Protein AF-A0AAQ4PHY2-F1 (afdb_monomer_lite)

Radius of gyration: 13.37 Å; chains: 1; bounding box: 36×26×28 Å

Organism: NCBI:txid481459

Sequence (77 aa):
VMLPAPAVFHFPWEVNSGEVQEGESVRVFGRLVCYQPEESRATLSAQHASKEHRVAVHTLFVEPFNPIIGQTDVSKH

InterPro domains:
  IPR012340 Nucleic acid-binding, OB-fold [G3DSA:2.40.50.140] (2-73)
  IPR029146 CST complex subunit Ten1, animal and plant type [PF15490] (4-71)
  IPR029146 CST complex subunit Ten1, animal and plant type [PTHR33905] (2-68)

pLDDT: mean 89.97, std 13.8, range [38.38, 98.19]

Foldseek 3Di:
DDDDDDADEDELVCVVVCVDDPPGRHDYFFAFADADVVQQKTKGWDDDPPDIGIDIDRNVPVPPDDDDHGDGDPPDD

Structure (mmCIF, N/CA/C/O backbone):
data_AF-A0AAQ4PHY2-F1
#
_entry.id   AF-A0AAQ4PHY2-F1
#
loop_
_atom_site.group_PDB
_atom_site.id
_atom_site.type_symbol
_atom_site.label_atom_id
_atom_site.label_alt_id
_atom_site.label_comp_id
_atom_site.label_asym_id
_atom_site.label_entity_id
_atom_site.label_seq_id
_atom_site.pdbx_PDB_ins_code
_atom_site.Cartn_x
_atom_site.Cartn_y
_atom_site.Cartn_z
_atom_site.occupancy
_atom_site.B_iso_or_equiv
_atom_site.auth_seq_id
_atom_site.auth_comp_id
_atom_site.auth_asym_id
_atom_site.auth_atom_id
_atom_site.pdbx_PDB_model_num
ATOM 1 N N . VAL A 1 1 ? -20.312 -17.283 -13.613 1.00 53.22 1 VAL A N 1
ATOM 2 C CA . VAL A 1 1 ? -19.587 -16.347 -12.719 1.00 53.22 1 VAL A CA 1
ATOM 3 C C . VAL A 1 1 ? -18.354 -15.868 -13.465 1.00 53.22 1 VAL A C 1
ATOM 5 O O . VAL A 1 1 ? -17.698 -16.709 -14.066 1.00 53.22 1 VAL A O 1
ATOM 8 N N . MET A 1 2 ? -18.090 -14.561 -13.503 1.00 85.19 2 MET A N 1
ATOM 9 C CA . MET A 1 2 ? -16.886 -13.997 -14.129 1.00 85.19 2 MET A CA 1
ATOM 10 C C . MET A 1 2 ? -15.778 -13.931 -13.072 1.00 85.19 2 MET A C 1
ATOM 12 O O . MET A 1 2 ? -16.050 -13.536 -11.940 1.00 85.19 2 MET A O 1
ATOM 16 N N . LEU A 1 3 ? -14.568 -14.372 -13.413 1.00 88.44 3 LEU A N 1
ATOM 17 C CA . LEU A 1 3 ? -13.402 -14.229 -12.538 1.00 88.44 3 LEU A CA 1
ATOM 18 C C . LEU A 1 3 ? -12.878 -12.784 -12.614 1.00 88.44 3 LEU A C 1
ATOM 20 O O . LEU A 1 3 ? -13.035 -12.152 -13.663 1.00 88.44 3 LEU A O 1
ATOM 24 N N . PRO A 1 4 ? -12.274 -12.250 -11.538 1.00 87.06 4 PRO A N 1
ATOM 25 C CA . PRO A 1 4 ? -11.640 -10.937 -11.589 1.00 87.06 4 PRO A CA 1
ATOM 26 C C . PRO A 1 4 ? -10.464 -10.936 -12.574 1.00 87.06 4 PRO A C 1
ATOM 28 O O . PRO A 1 4 ? -9.870 -11.982 -12.855 1.00 87.06 4 PRO A O 1
ATOM 31 N N . ALA A 1 5 ? -10.116 -9.752 -13.079 1.00 91.31 5 ALA A N 1
ATOM 32 C CA . ALA A 1 5 ? -8.916 -9.576 -13.887 1.00 91.31 5 ALA A CA 1
ATOM 33 C C . ALA A 1 5 ? -7.665 -9.996 -13.086 1.00 91.31 5 ALA A C 1
ATOM 35 O O . ALA A 1 5 ? -7.623 -9.817 -11.863 1.00 91.31 5 ALA A 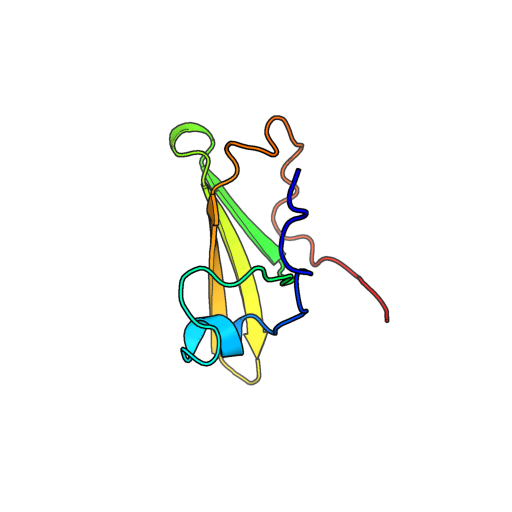O 1
ATOM 36 N N . PRO A 1 6 ? -6.640 -10.573 -13.739 1.00 91.69 6 PRO A N 1
ATOM 37 C CA . PRO A 1 6 ? -5.396 -10.892 -13.059 1.00 91.69 6 PRO A CA 1
ATOM 38 C C . PRO A 1 6 ? -4.754 -9.608 -12.536 1.00 91.69 6 PRO A C 1
ATOM 40 O O . PRO A 1 6 ? -4.632 -8.624 -13.260 1.00 91.69 6 PRO A O 1
ATOM 43 N N . ALA A 1 7 ? -4.327 -9.633 -11.278 1.00 91.81 7 ALA A N 1
ATOM 44 C CA . ALA A 1 7 ? -3.660 -8.495 -10.674 1.00 91.81 7 ALA A CA 1
ATOM 45 C C . ALA A 1 7 ? -2.192 -8.439 -11.135 1.00 91.81 7 ALA A C 1
ATOM 47 O O . ALA A 1 7 ? -1.372 -9.257 -10.697 1.00 91.81 7 ALA A O 1
ATOM 48 N N . VAL A 1 8 ? -1.889 -7.511 -12.047 1.00 94.50 8 VAL A N 1
ATOM 49 C CA . VAL A 1 8 ? -0.548 -7.314 -12.623 1.00 94.50 8 VAL A CA 1
ATOM 50 C C . VAL A 1 8 ? 0.342 -6.605 -11.608 1.00 94.50 8 VAL A C 1
ATOM 52 O O . VAL A 1 8 ? -0.121 -5.765 -10.837 1.00 94.50 8 VAL A O 1
ATOM 55 N N . PHE A 1 9 ? 1.615 -6.991 -11.554 1.00 95.88 9 PHE A N 1
ATOM 56 C CA . PHE A 1 9 ? 2.564 -6.368 -10.643 1.00 95.88 9 PHE A CA 1
ATOM 57 C C . PHE A 1 9 ? 3.034 -5.022 -11.192 1.00 95.88 9 PHE A C 1
ATOM 59 O O . PHE A 1 9 ? 3.503 -4.960 -12.325 1.00 95.88 9 PHE A O 1
ATOM 66 N N . HIS A 1 10 ? 2.956 -3.991 -10.355 1.00 95.12 10 HIS A N 1
ATOM 67 C CA . HIS A 1 10 ? 3.421 -2.642 -10.644 1.00 95.12 10 HIS A CA 1
ATOM 68 C C . HIS A 1 10 ? 4.280 -2.113 -9.502 1.00 95.12 10 HIS A C 1
ATOM 70 O O . HIS A 1 10 ? 4.087 -2.442 -8.324 1.00 95.12 10 HIS A O 1
ATOM 76 N N . PHE A 1 11 ? 5.220 -1.242 -9.843 1.00 95.75 11 PHE A N 1
ATOM 77 C CA . PHE A 1 11 ? 5.981 -0.509 -8.852 1.00 95.75 11 PHE A CA 1
ATOM 78 C C . PHE A 1 11 ? 5.147 0.641 -8.256 1.00 95.75 11 PHE A C 1
ATOM 80 O O . PHE A 1 11 ? 4.358 1.280 -8.956 1.00 95.75 11 PHE A O 1
ATOM 87 N N . PRO A 1 12 ? 5.350 1.003 -6.975 1.00 95.62 12 PRO A N 1
ATOM 88 C CA . PRO A 1 12 ? 4.603 2.093 -6.337 1.00 95.62 12 PRO A CA 1
ATOM 89 C C . PRO A 1 12 ? 4.722 3.464 -7.018 1.00 95.62 12 PRO A C 1
ATOM 91 O O . PRO A 1 12 ? 3.873 4.330 -6.807 1.00 95.62 12 PRO A O 1
ATOM 94 N N . TRP A 1 13 ? 5.775 3.7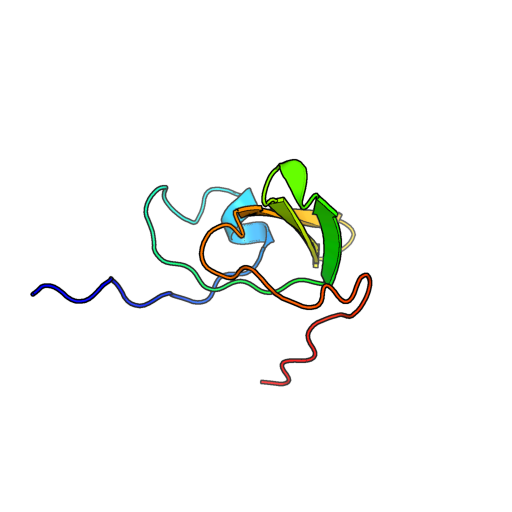11 -7.799 1.00 95.38 13 TRP A N 1
ATOM 95 C CA . TRP A 1 13 ? 5.916 4.952 -8.563 1.00 95.38 13 TRP A CA 1
ATOM 96 C C . TRP A 1 13 ? 5.103 4.965 -9.857 1.00 95.38 13 TRP A C 1
ATOM 98 O O . TRP A 1 13 ? 4.658 6.044 -10.224 1.00 95.38 13 TRP A O 1
ATOM 108 N N . GLU A 1 14 ? 4.849 3.812 -10.479 1.00 95.00 14 GLU A N 1
ATOM 109 C CA . GLU A 1 14 ? 4.015 3.678 -11.689 1.00 95.00 14 GLU A CA 1
ATOM 110 C C . GLU A 1 14 ? 2.540 3.956 -11.360 1.00 95.00 14 GLU A C 1
ATOM 112 O O . GLU A 1 14 ? 1.835 4.667 -12.074 1.00 95.00 14 GLU A O 1
ATOM 117 N N . VAL A 1 15 ? 2.089 3.492 -10.188 1.00 93.44 15 VAL A N 1
ATOM 118 C CA . VAL A 1 15 ? 0.753 3.825 -9.662 1.00 93.44 15 VAL A CA 1
ATOM 119 C C . VAL A 1 15 ? 0.622 5.331 -9.413 1.00 93.44 15 VAL A C 1
AT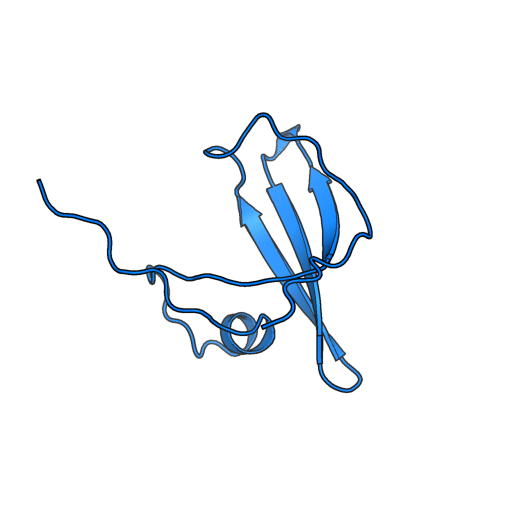OM 121 O O . VAL A 1 15 ? -0.408 5.932 -9.697 1.00 93.44 15 VAL A O 1
ATOM 124 N N . ASN A 1 16 ? 1.680 5.962 -8.899 1.00 91.25 16 ASN A N 1
ATOM 125 C CA . ASN A 1 16 ? 1.685 7.393 -8.591 1.00 91.25 16 ASN A CA 1
ATOM 126 C C . ASN A 1 16 ? 1.873 8.295 -9.823 1.00 91.25 16 ASN A C 1
ATOM 128 O O . ASN A 1 16 ? 1.497 9.465 -9.763 1.00 91.25 16 ASN A O 1
ATOM 132 N N . SER A 1 17 ? 2.489 7.804 -10.904 1.00 91.69 17 SER A N 1
ATOM 133 C CA . SER A 1 17 ? 2.685 8.559 -12.150 1.00 91.69 17 SER A CA 1
ATOM 134 C C . SER A 1 17 ? 1.454 8.540 -13.062 1.00 91.69 17 SER A C 1
ATOM 136 O O . SER A 1 17 ? 1.403 9.325 -14.007 1.00 91.69 17 SER A O 1
ATOM 138 N N . GLY A 1 18 ? 0.455 7.701 -12.759 1.00 88.88 18 GLY A N 1
ATOM 139 C CA . GLY A 1 18 ? -0.750 7.526 -13.573 1.00 88.88 18 GLY A CA 1
ATOM 140 C C . GLY A 1 18 ? -0.578 6.530 -14.722 1.00 88.88 18 GLY A C 1
ATOM 141 O O . GLY A 1 18 ? -1.374 6.540 -15.655 1.00 88.88 18 GLY A O 1
ATOM 142 N N . GLU A 1 19 ? 0.455 5.682 -14.673 1.00 91.06 19 GLU A N 1
ATOM 143 C CA . GLU A 1 19 ? 0.646 4.594 -15.644 1.00 91.06 19 GLU A CA 1
ATOM 144 C C . GLU A 1 19 ? -0.371 3.460 -15.455 1.00 91.06 19 GLU A C 1
ATOM 146 O O . GLU A 1 19 ? -0.677 2.749 -16.409 1.00 91.06 19 GLU A O 1
ATOM 151 N N . VAL A 1 20 ? -0.919 3.324 -14.244 1.00 92.62 20 VAL A N 1
ATOM 152 C CA . VAL A 1 20 ? -2.021 2.410 -13.914 1.00 92.62 20 VAL A CA 1
ATOM 153 C C . VAL A 1 20 ? -3.350 3.151 -14.028 1.00 92.62 20 VAL A C 1
ATOM 155 O O . VAL A 1 20 ? -3.516 4.227 -13.444 1.00 92.62 20 VAL A O 1
ATOM 158 N N . GLN A 1 21 ? -4.310 2.569 -14.748 1.00 92.88 21 GLN A N 1
ATOM 159 C CA . GLN A 1 21 ? -5.636 3.163 -14.914 1.00 92.88 21 GLN A CA 1
ATOM 160 C C . GLN A 1 21 ? -6.541 2.870 -13.712 1.00 92.88 21 GLN A C 1
ATOM 162 O O . GLN A 1 21 ? -6.451 1.831 -13.055 1.00 92.88 21 GLN A O 1
ATOM 167 N N . GLU A 1 22 ? -7.464 3.788 -13.427 1.00 92.62 22 GLU A N 1
ATOM 168 C CA . GLU A 1 22 ? -8.471 3.566 -12.392 1.00 92.62 22 GLU A CA 1
ATOM 169 C C . GLU A 1 22 ? -9.336 2.338 -12.728 1.00 92.62 22 GLU A C 1
ATOM 171 O O . GLU A 1 22 ? -9.806 2.174 -13.853 1.00 92.62 22 GLU A O 1
ATOM 176 N N . GLY A 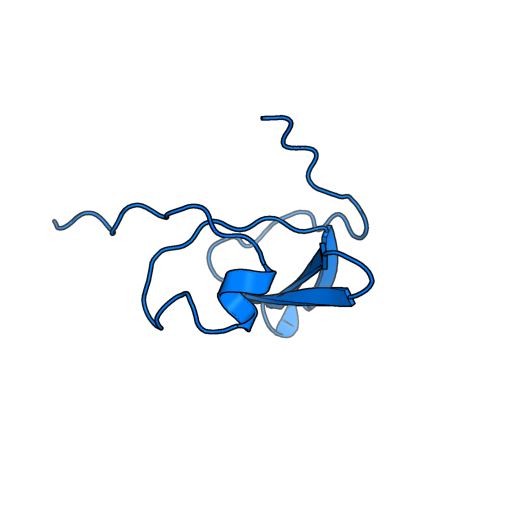1 23 ? -9.552 1.472 -11.735 1.00 92.12 23 GLY A N 1
ATOM 177 C CA . GLY A 1 23 ? -10.322 0.233 -11.883 1.00 92.12 23 GLY A CA 1
ATOM 178 C C . GLY A 1 23 ? -9.493 -0.995 -12.271 1.00 92.12 23 GLY A C 1
ATOM 179 O O . GLY A 1 23 ? -10.028 -2.107 -12.262 1.00 92.12 23 GLY A O 1
ATOM 180 N N . GLU A 1 24 ? -8.198 -0.840 -12.559 1.00 92.94 24 GLU A N 1
ATOM 181 C CA . GLU A 1 24 ? -7.314 -1.976 -12.819 1.00 92.94 24 GLU A CA 1
ATOM 182 C C . GLU A 1 24 ? -7.024 -2.793 -11.552 1.00 92.94 24 GLU A C 1
ATOM 184 O O . GLU A 1 24 ? -6.902 -2.279 -10.438 1.00 92.94 24 GLU A O 1
ATOM 189 N N . SER A 1 25 ? -6.899 -4.111 -11.727 1.00 93.94 25 SER A N 1
ATOM 190 C CA . SER A 1 25 ? -6.435 -5.003 -10.664 1.00 93.94 25 SER A CA 1
ATOM 191 C C . SER A 1 25 ? -4.911 -4.979 -10.621 1.00 93.94 25 SER A C 1
ATOM 193 O O . SER A 1 25 ? -4.261 -5.351 -11.597 1.00 93.94 25 SER A O 1
ATOM 195 N N . VAL A 1 26 ? -4.338 -4.595 -9.480 1.00 94.88 26 VAL A N 1
ATOM 196 C CA . VAL A 1 26 ? -2.884 -4.447 -9.322 1.00 94.88 26 VAL A CA 1
ATOM 197 C C . VAL A 1 26 ? -2.336 -5.203 -8.120 1.00 94.88 26 VAL A C 1
ATOM 199 O O . VAL A 1 26 ? -3.016 -5.412 -7.115 1.00 94.88 26 VAL A O 1
ATOM 202 N N . ARG A 1 27 ? -1.067 -5.597 -8.220 1.00 96.19 27 ARG A N 1
ATOM 203 C CA . ARG A 1 27 ? -0.220 -6.008 -7.100 1.00 96.19 27 ARG A CA 1
ATOM 204 C C . ARG A 1 27 ? 0.904 -5.001 -6.966 1.00 96.19 27 ARG A C 1
ATOM 206 O O . ARG A 1 27 ? 1.568 -4.678 -7.941 1.00 96.19 27 ARG A O 1
ATOM 213 N N . VAL A 1 28 ? 1.129 -4.542 -5.747 1.00 95.31 28 VAL A N 1
ATOM 214 C CA . VAL A 1 28 ? 2.216 -3.624 -5.404 1.00 95.31 28 VAL A CA 1
ATOM 215 C C . VAL A 1 28 ? 2.903 -4.120 -4.141 1.00 95.31 28 VAL A C 1
ATOM 217 O O . VAL A 1 28 ? 2.372 -4.973 -3.430 1.00 95.31 28 VAL A O 1
ATOM 220 N N . PHE A 1 29 ? 4.068 -3.561 -3.839 1.00 94.38 29 PHE A N 1
ATOM 221 C CA . PHE A 1 29 ? 4.795 -3.809 -2.599 1.00 94.38 29 PHE A CA 1
ATOM 222 C C . PHE A 1 29 ? 5.085 -2.493 -1.882 1.00 94.38 29 PHE A C 1
ATOM 224 O O . PHE A 1 29 ? 5.038 -1.412 -2.467 1.00 94.38 29 PHE A O 1
ATOM 231 N N . GLY A 1 30 ? 5.442 -2.582 -0.609 1.00 94.50 30 GLY A N 1
ATOM 232 C CA . GLY A 1 30 ? 5.962 -1.444 0.127 1.00 94.50 30 GLY A CA 1
ATOM 233 C C . GLY A 1 30 ? 6.114 -1.750 1.605 1.00 94.50 30 GLY A C 1
ATOM 234 O O . GLY A 1 30 ? 5.562 -2.715 2.126 1.00 94.50 30 GLY A O 1
ATOM 235 N N . ARG A 1 31 ? 6.875 -0.901 2.287 1.00 95.62 31 ARG A N 1
ATOM 236 C CA . ARG A 1 31 ? 6.979 -0.900 3.742 1.00 95.62 31 ARG A CA 1
ATOM 237 C C . ARG A 1 31 ? 5.709 -0.290 4.316 1.00 95.62 31 ARG A C 1
ATOM 239 O O . ARG A 1 31 ? 5.348 0.824 3.937 1.00 95.62 31 ARG A O 1
ATOM 246 N N . LEU A 1 32 ? 5.057 -0.973 5.250 1.00 96.31 32 LEU A N 1
ATOM 247 C CA . LEU A 1 32 ? 3.919 -0.397 5.961 1.00 96.31 32 LEU A CA 1
ATOM 248 C C . LEU A 1 32 ? 4.405 0.749 6.860 1.00 96.31 32 LEU A C 1
ATOM 250 O O . LEU A 1 32 ? 5.201 0.533 7.774 1.00 96.31 32 LEU A O 1
ATOM 254 N N . VAL A 1 33 ? 3.958 1.975 6.585 1.00 96.25 33 VAL A N 1
ATOM 255 C CA . VAL A 1 33 ? 4.364 3.181 7.332 1.00 96.25 33 VAL A CA 1
ATOM 256 C C . VAL A 1 33 ? 3.366 3.513 8.432 1.00 96.25 33 VAL A C 1
ATOM 258 O O . VAL A 1 33 ? 3.761 3.900 9.528 1.00 96.25 33 VAL A O 1
ATOM 261 N N . CYS A 1 34 ? 2.075 3.363 8.151 1.00 95.81 34 CYS A N 1
ATOM 262 C CA . CYS A 1 34 ? 1.023 3.515 9.144 1.00 95.81 34 CYS A CA 1
ATOM 263 C C . CYS A 1 34 ? -0.212 2.699 8.760 1.00 95.81 34 CYS A C 1
ATOM 265 O O . CYS A 1 34 ? -0.440 2.399 7.585 1.00 95.81 34 CYS A O 1
ATOM 267 N N . TYR A 1 35 ? -1.011 2.379 9.771 1.00 97.50 35 TYR A N 1
ATOM 268 C CA . TYR A 1 35 ? -2.327 1.777 9.634 1.00 97.50 35 TYR A CA 1
ATOM 269 C C . TYR A 1 35 ? -3.290 2.496 10.581 1.00 97.50 35 TYR A C 1
ATOM 271 O O . TYR A 1 35 ? -2.962 2.700 11.748 1.00 97.50 35 TYR A O 1
ATOM 279 N N . GLN A 1 36 ? -4.436 2.921 10.054 1.00 97.38 36 GLN A N 1
ATOM 280 C CA . GLN A 1 36 ? -5.506 3.614 10.768 1.00 97.38 36 GLN A CA 1
ATOM 281 C C . GLN A 1 36 ? -6.739 2.698 10.761 1.00 97.38 36 GLN A C 1
ATOM 283 O O . GLN A 1 36 ? -7.467 2.694 9.766 1.00 97.38 36 GLN A O 1
ATOM 288 N N . PRO A 1 37 ? -6.959 1.900 11.827 1.00 96.00 37 PRO A N 1
ATOM 289 C CA . PRO A 1 37 ? -8.048 0.924 11.873 1.00 96.00 37 PRO A CA 1
ATOM 290 C C . PRO A 1 37 ? -9.432 1.559 11.715 1.00 96.00 37 PRO A C 1
ATOM 292 O O . PRO A 1 37 ? -10.265 1.021 11.002 1.00 96.00 37 PRO A O 1
ATOM 295 N N . GLU A 1 38 ? -9.648 2.737 12.307 1.00 97.12 38 GLU A N 1
ATOM 296 C CA . GLU A 1 38 ? -10.934 3.453 12.244 1.00 97.12 38 GLU A CA 1
ATOM 297 C C . GLU A 1 38 ? -11.318 3.893 10.819 1.00 97.12 38 GLU A C 1
ATOM 299 O O . GLU A 1 38 ? -12.487 4.124 10.528 1.00 97.12 38 GLU A O 1
ATOM 304 N N . GLU A 1 39 ? -10.333 4.009 9.921 1.00 97.94 39 GLU A N 1
ATOM 305 C CA . GLU A 1 39 ? -10.536 4.345 8.506 1.00 97.94 39 GLU A CA 1
ATOM 306 C C . GLU A 1 39 ? -10.411 3.120 7.587 1.00 97.94 39 GLU A C 1
ATOM 308 O O . GLU A 1 39 ? -10.521 3.260 6.365 1.00 97.94 39 GLU A O 1
ATOM 313 N N . SER A 1 40 ? -10.100 1.944 8.148 1.00 98.12 40 SER A N 1
ATOM 314 C CA . SER A 1 40 ? -9.655 0.761 7.407 1.00 98.12 40 SER A CA 1
ATOM 315 C C . SER A 1 40 ? -8.655 1.141 6.310 1.00 98.12 40 SER A C 1
ATOM 317 O O . SER A 1 40 ? -8.859 0.870 5.120 1.00 98.12 40 SER A O 1
ATOM 319 N N . ARG A 1 41 ? -7.602 1.873 6.700 1.00 98.06 41 ARG A N 1
ATOM 320 C CA . ARG A 1 41 ? -6.660 2.490 5.760 1.00 98.06 41 ARG A CA 1
ATOM 321 C C . ARG A 1 41 ? -5.211 2.289 6.174 1.00 98.06 41 ARG A C 1
ATOM 323 O O . ARG A 1 41 ? -4.771 2.730 7.235 1.00 98.06 41 ARG A O 1
ATOM 330 N N . ALA A 1 42 ? -4.435 1.685 5.284 1.00 97.56 42 ALA A N 1
ATOM 331 C CA . ALA A 1 42 ? -2.991 1.533 5.397 1.00 97.56 42 ALA A CA 1
ATOM 332 C C . ALA A 1 42 ? -2.261 2.469 4.425 1.00 97.56 42 ALA A C 1
ATOM 334 O O . ALA A 1 42 ? -2.769 2.807 3.356 1.00 97.56 42 ALA A O 1
ATOM 335 N N . THR A 1 43 ? -1.049 2.890 4.785 1.00 97.25 43 THR A N 1
ATOM 336 C CA . THR A 1 43 ? -0.134 3.578 3.863 1.00 97.25 43 THR A CA 1
ATOM 337 C C . THR A 1 43 ? 1.147 2.778 3.720 1.00 97.25 43 THR A C 1
ATOM 339 O O . THR A 1 43 ? 1.882 2.588 4.692 1.00 97.25 43 THR A O 1
ATOM 342 N N . LEU A 1 44 ? 1.429 2.355 2.493 1.00 96.94 44 LEU A N 1
ATOM 343 C CA . LEU A 1 44 ? 2.688 1.735 2.106 1.00 96.94 44 LEU A CA 1
ATOM 344 C C . LEU A 1 44 ? 3.647 2.800 1.576 1.00 96.94 44 LEU A C 1
ATOM 346 O O . LEU A 1 44 ? 3.205 3.781 0.973 1.00 96.94 44 LEU A O 1
ATOM 350 N N . SER A 1 45 ? 4.953 2.605 1.762 1.00 96.12 45 SER A N 1
ATOM 351 C CA . SER A 1 45 ? 5.966 3.391 1.061 1.00 96.12 45 SER A CA 1
ATOM 352 C C . SER A 1 45 ? 7.079 2.554 0.444 1.00 96.12 45 SER A C 1
ATOM 354 O O . SER A 1 45 ? 7.455 1.495 0.947 1.00 96.12 45 SER A O 1
ATOM 356 N N . ALA A 1 46 ? 7.628 3.060 -0.654 1.00 95.81 46 ALA A N 1
ATOM 357 C CA . ALA A 1 46 ? 8.803 2.522 -1.320 1.00 95.81 46 ALA A CA 1
ATOM 358 C C . ALA A 1 46 ? 9.734 3.666 -1.727 1.00 95.81 46 ALA A C 1
ATOM 360 O O . ALA A 1 46 ? 9.285 4.763 -2.056 1.00 95.81 46 ALA A O 1
ATOM 361 N N . GLN A 1 47 ? 11.038 3.408 -1.685 1.00 94.62 47 GLN A N 1
ATOM 362 C CA . GLN A 1 47 ? 12.046 4.349 -2.162 1.00 94.62 47 GLN A CA 1
ATOM 363 C C . GLN A 1 47 ? 12.358 4.049 -3.624 1.00 94.62 47 GLN A C 1
ATOM 365 O O . GLN A 1 47 ? 12.566 2.891 -3.985 1.00 94.62 47 GLN A O 1
ATOM 370 N N . HIS A 1 48 ? 12.412 5.090 -4.444 1.00 94.00 48 HIS A N 1
ATOM 371 C CA . HIS A 1 48 ? 12.888 5.012 -5.816 1.00 94.00 48 HIS A CA 1
ATOM 372 C C . HIS A 1 48 ? 13.758 6.230 -6.104 1.00 94.00 48 HIS A C 1
ATOM 374 O O . HIS A 1 48 ? 13.317 7.374 -5.970 1.00 94.00 48 HIS A O 1
ATOM 380 N N . ALA A 1 49 ? 15.023 5.978 -6.448 1.00 91.12 49 ALA A N 1
ATOM 381 C CA . ALA A 1 49 ? 16.067 6.999 -6.425 1.00 91.12 49 ALA A CA 1
ATOM 382 C C . ALA A 1 49 ? 16.049 7.767 -5.082 1.00 91.12 49 ALA A C 1
ATOM 384 O O . ALA A 1 49 ? 15.951 7.156 -4.019 1.00 91.12 49 ALA A O 1
ATOM 385 N N . SER A 1 50 ? 16.120 9.097 -5.118 1.00 93.06 50 SER A N 1
ATOM 386 C CA . SER A 1 50 ? 16.085 9.958 -3.928 1.00 93.06 50 SER A CA 1
ATOM 387 C C . SER A 1 50 ? 14.665 10.388 -3.521 1.00 93.06 50 SER A C 1
ATOM 389 O O . SER A 1 50 ? 14.514 11.414 -2.856 1.00 93.06 50 SER A O 1
ATOM 391 N N . LYS A 1 51 ? 13.616 9.666 -3.951 1.00 95.12 51 LYS A N 1
ATOM 392 C CA . LYS A 1 51 ? 12.210 10.012 -3.690 1.00 95.12 51 LYS A CA 1
ATOM 393 C C . LYS A 1 51 ? 11.449 8.858 -3.031 1.00 95.12 51 LYS A C 1
ATOM 395 O O . LYS A 1 51 ? 11.494 7.717 -3.486 1.00 95.12 51 LYS A O 1
ATOM 400 N N . GLU A 1 52 ? 10.680 9.184 -1.990 1.00 95.25 52 GLU A N 1
ATOM 401 C CA . GLU A 1 52 ? 9.702 8.262 -1.406 1.00 95.25 52 GLU A CA 1
ATOM 402 C C . GLU A 1 52 ? 8.384 8.316 -2.190 1.00 95.25 52 GLU A C 1
ATOM 404 O O . GLU A 1 52 ? 7.833 9.390 -2.441 1.00 95.25 52 GLU A O 1
ATOM 409 N N . HIS A 1 53 ? 7.858 7.145 -2.535 1.00 96.12 53 HIS A N 1
ATOM 410 C CA . HIS A 1 53 ? 6.553 6.952 -3.152 1.00 96.12 53 HIS A CA 1
ATOM 411 C C . HIS A 1 53 ? 5.626 6.273 -2.154 1.00 96.12 53 HIS A C 1
ATOM 413 O O . HIS A 1 53 ? 6.006 5.279 -1.535 1.00 96.12 53 HIS A O 1
ATOM 419 N N . ARG A 1 54 ? 4.416 6.812 -1.980 1.00 96.38 54 ARG A N 1
ATOM 420 C CA . ARG A 1 54 ? 3.427 6.301 -1.023 1.00 96.38 54 ARG A CA 1
ATOM 421 C C . ARG A 1 54 ? 2.197 5.803 -1.763 1.00 96.38 54 ARG A C 1
ATOM 423 O O . ARG A 1 54 ? 1.819 6.397 -2.764 1.00 96.38 54 ARG A O 1
ATOM 430 N N . VAL A 1 55 ? 1.589 4.735 -1.261 1.00 96.19 55 VAL A N 1
ATOM 431 C CA . VAL A 1 55 ? 0.335 4.174 -1.779 1.00 96.19 55 VAL A CA 1
ATOM 432 C C . VAL A 1 55 ? -0.618 3.990 -0.606 1.00 96.19 55 VAL A C 1
ATOM 434 O O . VAL A 1 55 ? -0.252 3.386 0.405 1.00 96.19 55 VAL A O 1
ATOM 437 N N . ALA A 1 56 ? -1.825 4.540 -0.723 1.00 96.75 56 ALA A N 1
ATOM 438 C CA . ALA A 1 56 ? -2.896 4.316 0.240 1.00 96.75 56 ALA A CA 1
ATOM 439 C C . ALA A 1 56 ? -3.674 3.051 -0.142 1.00 96.75 56 ALA A C 1
ATOM 441 O O . ALA A 1 56 ? -3.984 2.845 -1.312 1.00 96.75 56 ALA A O 1
ATOM 442 N N . VAL A 1 57 ? -3.989 2.217 0.846 1.00 97.00 57 VAL A N 1
ATOM 443 C CA . VAL A 1 57 ? -4.700 0.949 0.659 1.00 97.00 57 VAL A CA 1
ATOM 444 C C . VAL A 1 57 ? -5.891 0.913 1.605 1.00 97.00 57 VAL A C 1
ATOM 446 O O . VAL A 1 57 ? -5.719 1.088 2.811 1.00 97.00 57 VAL A O 1
ATOM 449 N N . HIS A 1 58 ? -7.086 0.668 1.067 1.00 97.94 58 HIS A N 1
ATOM 450 C CA . HIS A 1 58 ? -8.253 0.332 1.879 1.00 97.94 58 HIS A CA 1
ATOM 451 C C . HIS A 1 58 ? -8.187 -1.140 2.296 1.00 97.94 58 HIS A C 1
ATOM 453 O O . HIS A 1 58 ? -8.047 -2.023 1.451 1.00 97.94 58 HIS A O 1
ATOM 459 N N . THR A 1 59 ? -8.290 -1.407 3.595 1.00 97.94 59 THR A N 1
ATOM 460 C CA . THR A 1 59 ? -8.065 -2.727 4.202 1.00 97.94 59 THR A CA 1
ATOM 461 C C . THR A 1 59 ? -9.343 -3.441 4.636 1.00 97.94 59 THR A C 1
ATOM 463 O O . THR A 1 59 ? -9.257 -4.561 5.128 1.00 97.94 59 THR A O 1
ATOM 466 N N . LEU A 1 60 ? -10.521 -2.861 4.372 1.00 98.19 60 LEU A N 1
ATOM 467 C CA . LEU A 1 60 ? -11.839 -3.389 4.769 1.00 98.19 60 LEU A CA 1
ATOM 468 C C . LEU A 1 60 ? -12.031 -4.893 4.505 1.00 98.19 60 LEU A C 1
ATOM 470 O O . LEU A 1 60 ? -12.677 -5.582 5.286 1.00 98.19 60 LEU A O 1
ATOM 474 N N . PHE A 1 61 ? -11.485 -5.414 3.402 1.00 96.88 61 PHE A N 1
ATOM 475 C CA . PHE A 1 61 ? -11.665 -6.815 2.996 1.00 96.88 61 PHE A CA 1
ATOM 476 C C . PHE A 1 61 ? -10.577 -7.774 3.495 1.00 96.88 61 PHE A C 1
ATOM 478 O O . PHE A 1 61 ? -10.674 -8.975 3.254 1.00 96.88 61 PHE A O 1
ATOM 485 N N . VAL A 1 62 ? -9.536 -7.263 4.151 1.00 95.75 62 VAL A N 1
ATOM 486 C CA . VAL A 1 62 ? -8.409 -8.059 4.673 1.00 95.75 62 VAL A CA 1
ATOM 487 C C . VAL A 1 62 ? -8.263 -7.945 6.190 1.00 95.75 62 VAL A C 1
ATOM 489 O O . VAL A 1 62 ? -7.325 -8.485 6.771 1.00 95.75 62 VAL A O 1
ATOM 492 N N . GLU A 1 63 ? -9.189 -7.246 6.841 1.00 95.31 63 GLU A N 1
ATOM 493 C CA . GLU A 1 63 ? -9.291 -7.179 8.292 1.00 95.31 63 GLU A CA 1
ATOM 494 C C . GLU A 1 63 ? -9.963 -8.440 8.873 1.00 95.31 63 GLU A C 1
ATOM 496 O O . GLU A 1 63 ? -10.899 -8.974 8.273 1.00 95.31 63 GLU A O 1
ATOM 501 N N . PRO A 1 64 ? -9.531 -8.915 10.060 1.00 95.62 64 PRO A N 1
ATOM 502 C CA . PRO A 1 64 ? -8.401 -8.420 10.846 1.00 95.62 64 PRO A CA 1
ATOM 503 C C . PRO A 1 64 ? -7.050 -8.940 10.323 1.00 95.62 64 PRO A C 1
ATOM 505 O O . PRO A 1 64 ? -6.926 -10.085 9.895 1.00 95.62 64 PRO A O 1
ATOM 508 N N . PHE A 1 65 ? -6.004 -8.125 10.458 1.00 94.06 65 PHE A N 1
ATOM 509 C CA . PHE A 1 65 ? -4.613 -8.530 10.230 1.00 94.06 65 PHE A CA 1
ATOM 510 C C . PHE A 1 65 ? -3.700 -7.925 11.306 1.00 94.06 65 PHE A C 1
ATOM 512 O O . PHE A 1 65 ? -4.088 -6.980 11.991 1.00 94.06 65 PHE A O 1
ATOM 519 N N . ASN A 1 66 ? -2.491 -8.472 11.477 1.00 94.50 66 ASN A N 1
ATOM 520 C CA . ASN A 1 66 ? -1.494 -7.934 12.407 1.00 94.50 66 ASN A CA 1
ATOM 521 C C . ASN A 1 66 ? -0.572 -6.931 11.679 1.00 94.50 66 ASN A C 1
ATOM 523 O O . ASN A 1 66 ? 0.290 -7.370 10.913 1.00 94.50 66 ASN A O 1
ATOM 527 N N . PRO A 1 67 ? -0.729 -5.608 11.870 1.00 92.06 67 PRO A N 1
ATOM 528 C CA . PRO A 1 6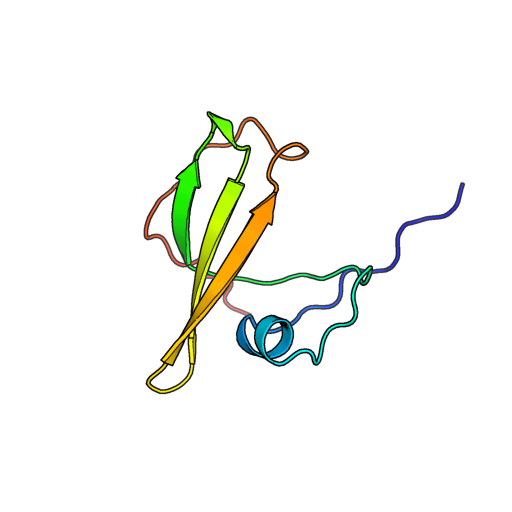7 ? 0.076 -4.612 11.171 1.00 92.06 67 PRO A CA 1
ATOM 529 C C . PRO A 1 67 ? 1.508 -4.579 11.722 1.00 92.06 67 PRO A C 1
ATOM 531 O O . PRO A 1 67 ? 1.739 -4.174 12.860 1.00 92.06 67 PRO A O 1
ATOM 534 N N . ILE A 1 68 ? 2.493 -4.943 10.897 1.00 93.81 68 ILE A N 1
ATOM 535 C CA . ILE A 1 68 ? 3.912 -4.803 11.252 1.00 93.81 68 ILE A CA 1
ATOM 536 C C . ILE A 1 68 ? 4.463 -3.531 10.607 1.00 93.81 68 ILE A C 1
ATOM 538 O O . ILE A 1 68 ? 4.794 -3.495 9.422 1.00 93.81 68 ILE A O 1
ATOM 542 N N . ILE A 1 69 ? 4.540 -2.460 11.395 1.00 92.81 69 ILE A N 1
ATOM 543 C CA . ILE A 1 69 ? 5.044 -1.164 10.930 1.00 92.81 69 ILE A CA 1
ATOM 544 C C . ILE A 1 69 ? 6.559 -1.225 10.715 1.00 92.81 69 ILE A C 1
ATOM 546 O O . ILE A 1 69 ? 7.303 -1.730 11.553 1.00 92.81 69 ILE A O 1
ATOM 550 N N . GLY A 1 70 ? 7.029 -0.660 9.603 1.00 82.38 70 GLY A N 1
ATOM 551 C CA . GLY A 1 70 ? 8.453 -0.481 9.326 1.00 82.38 70 GLY A CA 1
ATOM 552 C C . GLY A 1 70 ? 9.163 -1.706 8.748 1.00 82.38 70 GLY A C 1
ATOM 553 O O . GLY A 1 70 ? 10.331 -1.593 8.379 1.00 82.38 70 GLY A O 1
ATOM 554 N N . GLN A 1 71 ? 8.484 -2.843 8.597 1.00 73.44 71 GLN A N 1
ATOM 555 C CA . GLN A 1 71 ? 9.059 -4.003 7.926 1.00 73.44 71 GLN A CA 1
ATOM 556 C C . GLN A 1 71 ? 8.884 -3.870 6.408 1.00 73.44 71 GLN A C 1
ATOM 558 O O . GLN A 1 71 ? 7.783 -3.634 5.911 1.00 73.44 71 GLN A O 1
ATOM 563 N N . THR A 1 72 ? 9.984 -3.973 5.663 1.00 62.12 72 THR A N 1
ATOM 564 C CA . THR A 1 72 ? 9.936 -4.095 4.202 1.00 62.12 72 THR A CA 1
ATOM 565 C C . THR A 1 72 ? 9.595 -5.539 3.865 1.00 62.12 72 THR A C 1
ATOM 567 O O . THR A 1 72 ? 10.248 -6.448 4.380 1.00 62.12 72 THR A O 1
ATOM 570 N N . ASP A 1 73 ? 8.596 -5.753 3.012 1.00 54.88 73 ASP A N 1
ATOM 571 C CA . ASP A 1 73 ? 8.299 -7.080 2.483 1.00 54.88 73 ASP A CA 1
ATOM 572 C C . ASP A 1 73 ? 9.507 -7.559 1.663 1.00 54.88 73 ASP A C 1
ATOM 574 O O . ASP A 1 73 ? 9.850 -6.981 0.628 1.00 54.88 73 ASP A O 1
ATOM 578 N N . VAL A 1 74 ? 10.233 -8.556 2.174 1.00 46.62 74 VAL A N 1
ATOM 579 C CA . VAL A 1 74 ? 11.444 -9.094 1.540 1.00 46.62 74 VAL A CA 1
ATOM 580 C C . VAL A 1 74 ? 11.021 -10.164 0.536 1.00 46.62 74 VAL A C 1
ATOM 582 O O . VAL A 1 74 ? 11.445 -11.316 0.628 1.00 46.62 74 VAL A O 1
ATOM 585 N N . SER A 1 75 ? 10.162 -9.810 -0.422 1.00 45.56 75 SER A N 1
ATOM 586 C CA . SER A 1 75 ? 9.920 -10.679 -1.573 1.00 45.56 75 SER A CA 1
ATOM 587 C C . SER A 1 75 ? 11.169 -10.648 -2.449 1.00 45.56 75 SER A C 1
ATOM 589 O O . SER A 1 75 ? 11.324 -9.816 -3.339 1.00 45.56 75 SER A O 1
ATOM 591 N N . LYS A 1 76 ? 12.121 -11.527 -2.119 1.00 38.38 76 LYS A N 1
ATOM 592 C CA . LYS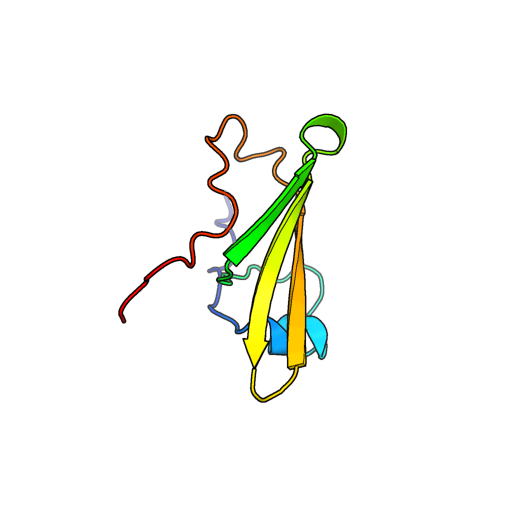 A 1 76 ? 13.206 -11.914 -3.017 1.00 38.38 76 LYS A CA 1
ATOM 593 C C . LYS A 1 76 ? 12.558 -12.660 -4.181 1.00 38.38 76 LYS A C 1
ATOM 595 O O . LYS A 1 76 ? 12.153 -13.814 -4.023 1.00 38.38 76 LYS A O 1
ATOM 600 N N . HIS A 1 77 ? 12.415 -11.993 -5.314 1.00 39.69 77 HIS A N 1
ATOM 601 C CA . HIS A 1 77 ? 12.314 -12.643 -6.614 1.00 39.69 77 HIS A CA 1
ATOM 602 C C . HIS A 1 77 ? 13.598 -12.334 -7.370 1.00 39.69 77 HIS A C 1
ATOM 604 O O . HIS A 1 77 ? 13.986 -11.144 -7.383 1.00 39.69 77 HIS A O 1
#

Secondary structure (DSSP, 8-state):
-PPPPP-EE--HHHHHHT-SPTT--EE---EEEEEEGGGTEEEEEEEETTEEEEEEEE-TTT-S----TT-------